Protein AF-A0A357XT22-F1 (afdb_monomer_lite)

Structure (mmCIF, N/CA/C/O backbone):
data_AF-A0A357XT22-F1
#
_entry.id   AF-A0A357XT22-F1
#
loop_
_atom_site.group_PDB
_atom_site.id
_atom_site.type_symbol
_atom_site.label_atom_id
_atom_site.label_alt_id
_atom_site.label_comp_id
_atom_site.label_asym_id
_at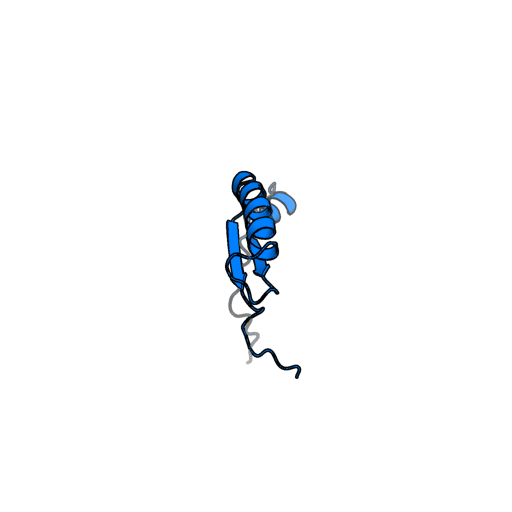om_site.label_entity_id
_atom_site.label_seq_id
_atom_site.pdbx_PDB_ins_code
_atom_site.Cartn_x
_atom_site.Cartn_y
_atom_site.Cartn_z
_atom_site.occupancy
_atom_site.B_iso_or_equiv
_atom_site.auth_seq_id
_atom_site.auth_comp_id
_atom_site.auth_asym_id
_atom_site.auth_atom_id
_atom_site.pdbx_PDB_model_num
ATOM 1 N N . MET A 1 1 ? -49.621 -32.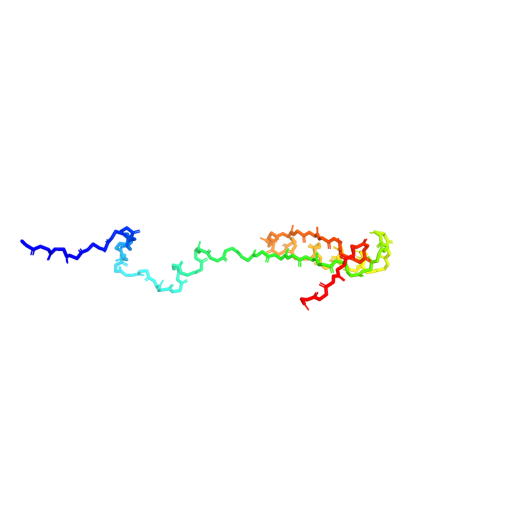754 6.747 1.00 31.78 1 MET A N 1
ATOM 2 C CA . MET A 1 1 ? -49.266 -32.747 5.314 1.00 31.78 1 MET A CA 1
ATOM 3 C C . MET A 1 1 ? -48.560 -31.435 5.014 1.00 31.78 1 MET A C 1
ATOM 5 O O . MET A 1 1 ? -49.194 -30.402 5.130 1.00 31.78 1 MET A O 1
ATOM 9 N N . LEU A 1 2 ? -47.249 -31.548 4.765 1.00 26.83 2 LEU A N 1
ATOM 10 C CA . LEU A 1 2 ? -46.283 -30.626 4.134 1.00 26.83 2 LEU A CA 1
ATOM 11 C C . LEU A 1 2 ? -46.266 -29.146 4.589 1.00 26.83 2 LEU A C 1
ATOM 13 O O . LEU A 1 2 ? -47.174 -28.382 4.304 1.00 26.83 2 LEU A O 1
ATOM 17 N N . ILE A 1 3 ? -45.303 -28.773 5.443 1.00 40.81 3 ILE A N 1
ATOM 18 C CA . ILE A 1 3 ? -43.998 -28.144 5.110 1.00 40.81 3 ILE A CA 1
ATOM 19 C C . ILE A 1 3 ? -44.130 -26.668 4.697 1.00 40.81 3 ILE A C 1
ATOM 21 O O . ILE A 1 3 ? -44.530 -26.369 3.582 1.00 40.81 3 ILE A O 1
ATOM 25 N N . PHE A 1 4 ? -43.613 -25.773 5.548 1.00 32.97 4 PHE A N 1
ATOM 26 C CA . PHE A 1 4 ? -42.715 -24.709 5.092 1.00 32.97 4 PHE A CA 1
ATOM 27 C C . PHE A 1 4 ? -41.513 -24.622 6.037 1.00 32.97 4 PHE A C 1
ATOM 29 O O . PHE A 1 4 ? -41.618 -24.293 7.216 1.00 32.97 4 PHE A O 1
ATOM 36 N N . ASN A 1 5 ? -40.370 -25.011 5.485 1.00 37.50 5 ASN A N 1
ATOM 37 C CA . ASN A 1 5 ? -39.059 -25.057 6.103 1.00 37.50 5 ASN A CA 1
ATOM 38 C C . ASN A 1 5 ? -38.391 -23.685 5.898 1.00 37.50 5 ASN A C 1
ATOM 40 O O . ASN A 1 5 ? -37.865 -23.404 4.826 1.00 37.50 5 ASN A O 1
ATOM 44 N N . LEU A 1 6 ? -38.461 -22.816 6.911 1.00 50.16 6 LEU A N 1
ATOM 45 C CA . LEU A 1 6 ? -37.644 -21.604 7.026 1.00 50.16 6 LEU A CA 1
ATOM 46 C C . LEU A 1 6 ? -36.570 -21.861 8.085 1.00 50.16 6 LEU A C 1
ATOM 48 O O . LEU A 1 6 ? -36.621 -21.355 9.205 1.00 50.16 6 LEU A O 1
ATOM 52 N N . GLN A 1 7 ? -35.615 -22.723 7.746 1.00 45.34 7 GLN A N 1
ATOM 53 C CA . GLN A 1 7 ? -34.443 -22.951 8.573 1.00 45.34 7 GLN A CA 1
ATOM 54 C C . GLN A 1 7 ? -33.564 -21.687 8.640 1.00 45.34 7 GLN A C 1
ATOM 56 O O . GLN A 1 7 ? -32.911 -21.288 7.682 1.00 45.34 7 GLN A O 1
ATOM 61 N N . ASN A 1 8 ? -33.509 -21.132 9.853 1.00 43.09 8 ASN A N 1
ATOM 62 C CA . ASN A 1 8 ? -32.296 -20.632 10.504 1.00 43.09 8 ASN A CA 1
ATOM 63 C C . ASN A 1 8 ? -31.703 -19.287 10.051 1.00 43.09 8 ASN A C 1
ATOM 65 O O . ASN A 1 8 ? -30.512 -19.188 9.763 1.00 43.09 8 ASN A O 1
ATOM 69 N N . ARG A 1 9 ? -32.462 -18.199 10.210 1.00 39.59 9 ARG A N 1
ATOM 70 C CA . ARG A 1 9 ? -31.876 -16.956 10.743 1.00 39.59 9 ARG A CA 1
ATOM 71 C C . ARG A 1 9 ? -32.819 -16.341 11.771 1.00 39.59 9 ARG A C 1
ATOM 73 O O . ARG A 1 9 ? -33.738 -15.599 11.447 1.00 39.59 9 ARG A O 1
ATOM 80 N N . CYS A 1 10 ? -32.597 -16.712 13.028 1.00 36.12 10 CYS A N 1
ATOM 81 C CA . CYS A 1 10 ? -33.209 -16.081 14.188 1.00 36.12 10 CYS A CA 1
ATOM 82 C C . CYS A 1 10 ? -32.762 -14.610 14.211 1.00 36.12 10 CYS A C 1
ATOM 84 O O . CYS A 1 10 ? -31.679 -14.298 14.704 1.00 36.12 10 CYS A O 1
ATOM 86 N N . TYR A 1 11 ? -33.539 -13.710 13.602 1.00 45.06 11 TYR A N 1
ATOM 87 C CA . TYR A 1 11 ? -33.300 -12.276 13.725 1.00 45.06 11 TYR A CA 1
ATOM 88 C C . TYR A 1 11 ? -33.542 -11.922 15.192 1.00 45.06 11 TYR A C 1
ATOM 90 O O . TYR A 1 11 ? -34.668 -11.984 15.692 1.00 45.06 11 TYR A O 1
ATOM 98 N N . ARG A 1 12 ? -32.451 -11.652 15.911 1.00 50.06 12 ARG A N 1
ATOM 99 C CA . ARG A 1 12 ? -32.457 -11.297 17.328 1.00 50.06 12 ARG A CA 1
ATOM 100 C C . ARG A 1 12 ? -33.422 -10.126 17.511 1.00 50.06 12 ARG A C 1
ATOM 102 O O . ARG A 1 12 ? -33.300 -9.106 16.843 1.00 50.06 12 ARG A O 1
ATOM 109 N N . ARG A 1 13 ? -34.418 -10.316 18.376 1.00 46.00 13 ARG A N 1
ATOM 110 C CA . ARG A 1 13 ? -35.486 -9.352 18.660 1.00 46.00 13 ARG A CA 1
ATOM 111 C C . ARG A 1 13 ? -34.867 -7.992 19.002 1.00 46.00 13 ARG A C 1
ATOM 113 O O . ARG A 1 13 ? -34.227 -7.870 20.045 1.00 46.00 13 ARG A O 1
ATOM 120 N N . PHE A 1 14 ? -35.032 -7.006 18.117 1.00 49.25 14 PHE A N 1
ATOM 121 C CA . PHE A 1 14 ? -34.629 -5.626 18.381 1.00 49.25 14 PHE A CA 1
ATOM 122 C C . PHE A 1 14 ? -35.313 -5.166 19.669 1.00 49.25 14 PHE A C 1
ATOM 124 O O . PHE A 1 14 ? -36.537 -5.273 19.804 1.00 49.25 14 PHE A O 1
ATOM 131 N N . ARG A 1 15 ? -34.528 -4.697 20.642 1.00 52.41 15 ARG A N 1
ATOM 132 C CA . ARG A 1 15 ? -35.097 -4.022 21.808 1.00 52.41 15 ARG A CA 1
ATOM 133 C C . ARG A 1 15 ? -35.656 -2.682 21.338 1.00 52.41 15 ARG A C 1
ATOM 135 O O . ARG A 1 15 ? -34.990 -1.953 20.608 1.00 52.41 15 ARG A O 1
ATOM 142 N N . CYS A 1 16 ? -36.889 -2.381 21.739 1.00 43.09 16 CYS A N 1
ATOM 143 C CA . CYS A 1 16 ? -37.521 -1.090 21.486 1.00 43.09 16 CYS A CA 1
ATOM 144 C C . CYS A 1 16 ? -36.597 0.017 22.028 1.00 43.09 16 CYS A C 1
ATOM 146 O O . CYS A 1 16 ? -36.345 0.050 23.232 1.00 43.09 16 CYS A O 1
ATOM 148 N N . GLY A 1 17 ? -36.031 0.843 21.139 1.00 55.06 17 GLY A N 1
ATOM 149 C CA . GLY A 1 17 ? -35.106 1.932 21.485 1.00 55.06 17 GLY A CA 1
ATOM 150 C C . GLY A 1 17 ? -33.708 1.867 20.851 1.00 55.06 17 GLY A C 1
ATOM 151 O O . GLY A 1 17 ? -33.008 2.875 20.874 1.00 55.06 17 GLY A O 1
ATOM 152 N N . GLU A 1 18 ? -33.286 0.749 20.249 1.00 55.16 18 GLU A N 1
ATOM 153 C CA . GLU A 1 18 ? -32.047 0.728 19.451 1.00 55.16 18 GLU A CA 1
ATOM 154 C C . GLU A 1 18 ? -32.333 1.242 18.031 1.00 55.16 18 GLU A C 1
ATOM 156 O O . GLU A 1 18 ? -33.162 0.681 17.311 1.00 55.16 18 GLU A O 1
ATOM 161 N N . SER A 1 19 ? -31.679 2.337 17.625 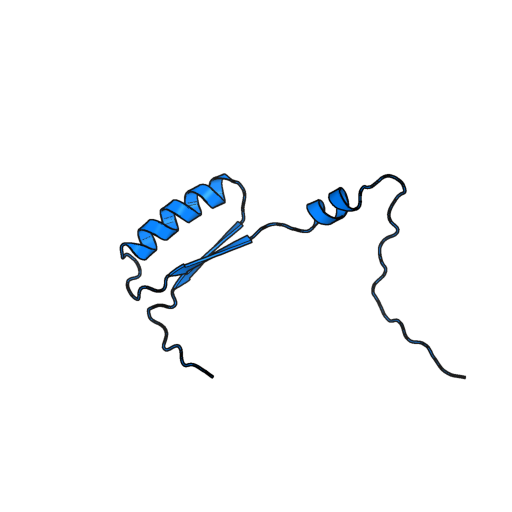1.00 58.75 19 SER A N 1
ATOM 162 C CA . SER A 1 19 ? -31.804 2.841 16.257 1.00 58.75 19 SER A CA 1
ATOM 163 C C . SER A 1 19 ? -31.240 1.805 15.282 1.00 58.75 19 SER A C 1
ATOM 165 O O . SER A 1 19 ? -30.210 1.186 15.533 1.00 58.75 19 SER A O 1
ATOM 167 N N . VAL A 1 20 ? -31.890 1.622 14.131 1.00 60.28 20 VAL A N 1
ATOM 168 C CA . VAL A 1 20 ? -31.384 0.744 13.056 1.00 60.28 20 VAL A CA 1
ATOM 169 C C . VAL A 1 20 ? -29.927 1.101 12.717 1.00 60.28 20 VAL A C 1
ATOM 171 O O . VAL A 1 20 ? -29.110 0.222 12.463 1.00 60.28 20 VAL A O 1
ATOM 174 N N . LEU A 1 21 ? -29.583 2.388 12.835 1.00 55.09 21 LEU A N 1
ATOM 175 C CA . LEU A 1 21 ? -28.231 2.915 12.694 1.00 55.09 21 LEU A CA 1
ATOM 176 C C . LEU A 1 21 ? -27.243 2.344 13.724 1.00 55.09 21 LEU A C 1
ATOM 178 O O . LEU A 1 21 ? -26.132 2.001 13.346 1.00 55.09 21 LEU A O 1
ATOM 182 N N . SER A 1 22 ? -27.614 2.216 15.003 1.00 55.34 22 SER A N 1
ATOM 183 C CA . SER A 1 22 ? -26.708 1.692 16.036 1.00 55.34 22 SER A CA 1
ATOM 184 C C . SER A 1 22 ? -26.447 0.195 15.886 1.00 55.34 22 SER A C 1
ATOM 186 O O . SER A 1 22 ? -25.377 -0.272 16.268 1.00 55.34 22 SER A O 1
ATOM 188 N N . VAL A 1 23 ? -27.387 -0.546 15.292 1.00 56.28 23 VAL A N 1
ATOM 189 C CA . VAL A 1 23 ? -27.207 -1.963 14.949 1.00 56.28 23 VAL A CA 1
ATOM 190 C C . VAL A 1 23 ? -26.356 -2.120 13.688 1.00 56.28 23 VAL A C 1
ATOM 192 O O . VAL A 1 23 ? -25.446 -2.942 13.680 1.00 56.28 23 VAL A O 1
ATOM 195 N N . PHE A 1 24 ? -26.561 -1.284 12.667 1.00 51.81 24 PHE A N 1
ATOM 196 C CA . PHE A 1 24 ? -25.721 -1.281 11.462 1.00 51.81 24 PHE A CA 1
ATOM 197 C C . PHE A 1 24 ? -24.280 -0.817 11.732 1.00 51.81 24 PHE A C 1
ATOM 199 O O . PHE A 1 24 ? -23.335 -1.417 11.226 1.00 51.81 24 PHE A O 1
ATOM 206 N N . LEU A 1 25 ? -24.089 0.210 12.565 1.00 54.84 25 LEU A N 1
ATOM 207 C CA . LEU A 1 25 ? -22.761 0.713 12.939 1.00 54.84 25 LEU A CA 1
ATOM 208 C C . LEU A 1 25 ? -21.992 -0.261 13.844 1.00 54.84 25 LEU A C 1
ATOM 210 O O . LEU A 1 25 ? -20.768 -0.207 13.889 1.00 54.84 25 LEU A O 1
ATOM 214 N N . LYS A 1 26 ? -22.688 -1.172 14.539 1.00 52.88 26 LYS A N 1
ATOM 215 C CA . LYS A 1 26 ? -22.060 -2.213 15.365 1.00 52.88 26 LYS A CA 1
ATOM 216 C C . LYS A 1 26 ? -21.438 -3.353 14.558 1.00 52.88 26 LYS A C 1
ATOM 218 O O . LYS A 1 26 ? -20.619 -4.074 15.118 1.00 52.88 26 LYS A O 1
ATOM 223 N N . GLU A 1 27 ? -21.820 -3.535 13.291 1.00 55.69 27 GLU A N 1
ATOM 224 C CA . GLU A 1 27 ? -21.412 -4.705 12.494 1.00 55.69 27 GLU A CA 1
ATOM 225 C C . GLU A 1 27 ? -20.561 -4.387 11.256 1.00 55.69 27 GLU A C 1
ATOM 227 O O . GLU A 1 27 ? -19.983 -5.298 10.668 1.00 55.69 27 GLU A O 1
ATOM 232 N N . ALA A 1 28 ? -20.407 -3.118 10.873 1.00 56.53 28 ALA A N 1
ATOM 233 C CA . ALA A 1 28 ? -19.535 -2.730 9.767 1.00 56.53 28 ALA A CA 1
ATOM 234 C C . ALA A 1 28 ? -18.165 -2.266 10.284 1.00 56.53 28 ALA A C 1
ATOM 236 O O . ALA A 1 28 ? -17.880 -1.070 10.346 1.00 56.53 28 ALA A O 1
ATOM 237 N N . THR A 1 29 ? -17.291 -3.206 10.649 1.00 71.19 29 THR A N 1
ATOM 238 C CA . THR A 1 29 ? -15.864 -2.886 10.760 1.00 71.19 29 THR A CA 1
ATOM 239 C C . THR A 1 29 ? -15.327 -2.647 9.350 1.00 71.19 29 THR A C 1
ATOM 241 O O . THR A 1 29 ? -15.261 -3.562 8.528 1.00 71.19 29 THR A O 1
ATOM 244 N N . MET A 1 30 ? -15.010 -1.390 9.022 1.00 83.25 30 MET A N 1
ATOM 245 C CA . MET A 1 30 ? -14.361 -1.084 7.748 1.00 83.25 30 MET A CA 1
ATOM 246 C C . MET A 1 30 ? -12.991 -1.765 7.701 1.00 83.25 30 MET A C 1
ATOM 248 O O . MET A 1 30 ? -12.235 -1.718 8.671 1.00 83.25 30 MET A O 1
ATOM 252 N N . LYS A 1 31 ? -12.683 -2.389 6.562 1.00 91.19 31 LYS A N 1
ATOM 253 C CA . LYS A 1 31 ? -11.384 -3.000 6.269 1.00 91.19 31 LYS A CA 1
ATOM 254 C C . LYS A 1 31 ? -10.880 -2.491 4.929 1.00 91.19 31 LYS A C 1
ATOM 256 O O . LYS A 1 31 ? -11.660 -2.386 3.981 1.00 91.19 31 LYS A O 1
ATOM 261 N N . VAL A 1 32 ? -9.591 -2.191 4.840 1.00 93.81 32 VAL A N 1
ATOM 262 C CA . VAL A 1 32 ? -8.964 -1.639 3.632 1.00 93.81 32 VAL A CA 1
ATOM 263 C C . VAL A 1 32 ? -7.919 -2.609 3.093 1.00 93.81 32 VAL A C 1
ATOM 265 O O . VAL A 1 32 ? -6.997 -2.994 3.803 1.00 93.81 32 VAL A O 1
ATOM 268 N N . LEU A 1 33 ? -8.036 -2.975 1.815 1.00 95.25 33 LEU A N 1
ATOM 269 C CA . LEU A 1 33 ? -7.033 -3.764 1.099 1.00 95.25 33 LEU A CA 1
ATOM 270 C C . LEU A 1 33 ? -6.305 -2.877 0.086 1.00 95.25 33 LEU A C 1
ATOM 272 O O . LEU A 1 33 ? -6.902 -2.400 -0.878 1.00 95.25 33 LEU A O 1
ATOM 276 N N . ALA A 1 34 ? -5.003 -2.692 0.274 1.00 96.19 34 ALA A N 1
ATOM 277 C CA . ALA A 1 34 ? -4.142 -2.025 -0.694 1.00 96.19 34 ALA A CA 1
ATOM 278 C C . ALA A 1 34 ? -3.621 -3.017 -1.738 1.00 96.19 34 ALA A C 1
ATOM 280 O O . ALA A 1 34 ? -2.999 -4.023 -1.399 1.00 96.19 34 ALA A O 1
ATOM 281 N N . ILE A 1 35 ? -3.803 -2.705 -3.021 1.00 95.50 35 ILE A N 1
ATOM 282 C CA . ILE A 1 35 ? -3.324 -3.540 -4.124 1.00 95.50 35 ILE A CA 1
ATOM 283 C C . ILE A 1 35 ? -2.175 -2.834 -4.844 1.00 95.50 35 ILE A C 1
ATOM 285 O O . ILE A 1 35 ? -2.367 -1.811 -5.500 1.00 95.50 35 ILE A O 1
ATOM 289 N N . ASN A 1 36 ? -0.972 -3.403 -4.763 1.00 95.75 36 ASN A N 1
ATOM 290 C CA . ASN A 1 36 ? 0.174 -2.936 -5.533 1.00 95.75 36 ASN A CA 1
ATOM 291 C C . ASN A 1 36 ? 0.162 -3.561 -6.938 1.00 95.75 36 ASN A C 1
ATOM 293 O O . ASN A 1 36 ? 0.448 -4.750 -7.117 1.00 95.75 36 ASN A O 1
ATOM 297 N N . GLY A 1 37 ? -0.158 -2.739 -7.938 1.00 94.06 37 GLY A N 1
ATOM 298 C CA . GLY A 1 37 ? -0.118 -3.110 -9.356 1.00 94.06 37 GLY A CA 1
ATOM 299 C C . GLY A 1 37 ? 1.279 -3.060 -9.984 1.00 94.06 37 GLY A C 1
ATOM 300 O O . GLY A 1 37 ? 1.454 -3.518 -11.108 1.00 94.06 37 GLY A O 1
ATOM 301 N N . SER A 1 38 ? 2.285 -2.531 -9.285 1.00 94.56 38 SER A N 1
ATOM 302 C CA . SER A 1 38 ? 3.669 -2.535 -9.760 1.00 94.56 38 SER A CA 1
ATOM 303 C C . SER A 1 38 ? 4.349 -3.867 -9.426 1.00 94.56 38 SER A C 1
ATOM 305 O O . SER A 1 38 ? 4.196 -4.359 -8.307 1.00 94.56 38 SER A O 1
ATOM 307 N N . PRO A 1 39 ? 5.145 -4.457 -10.340 1.00 93.06 39 PRO A N 1
ATOM 308 C CA . PRO A 1 39 ? 5.922 -5.663 -10.041 1.00 93.06 39 PRO A CA 1
ATOM 309 C C . PRO A 1 39 ? 7.020 -5.414 -8.998 1.00 93.06 39 PRO A C 1
ATOM 311 O O . PRO A 1 39 ? 7.553 -6.357 -8.415 1.00 93.06 39 PRO A O 1
ATOM 314 N N . LYS A 1 40 ? 7.384 -4.147 -8.764 1.00 93.56 40 LYS A N 1
ATOM 315 C CA . LYS A 1 40 ? 8.439 -3.768 -7.824 1.00 93.56 40 LYS A CA 1
ATOM 316 C C . LYS A 1 40 ? 7.897 -3.784 -6.395 1.00 93.56 40 LYS A C 1
ATOM 318 O O . LYS A 1 40 ? 7.090 -2.930 -6.028 1.00 93.56 40 LYS A O 1
ATOM 323 N N . HIS A 1 41 ? 8.402 -4.713 -5.583 1.00 84.56 41 HIS A N 1
ATOM 324 C CA . HIS A 1 41 ? 8.020 -4.857 -4.174 1.00 84.56 41 HIS A CA 1
ATOM 325 C C . HIS A 1 41 ? 8.346 -3.614 -3.326 1.00 84.56 41 HIS A C 1
ATOM 327 O O . HIS A 1 41 ? 7.578 -3.272 -2.433 1.00 84.56 41 HIS A O 1
ATOM 333 N N . ASP A 1 42 ? 9.437 -2.908 -3.643 1.00 90.06 42 ASP A N 1
ATOM 334 C CA . ASP A 1 42 ? 9.859 -1.687 -2.940 1.00 90.06 42 ASP A CA 1
ATOM 335 C C . ASP A 1 42 ? 9.948 -0.459 -3.863 1.00 90.06 42 ASP A C 1
ATOM 337 O O . ASP A 1 42 ? 10.752 0.448 -3.680 1.00 90.06 42 ASP A O 1
ATOM 341 N N . GLY A 1 43 ? 9.131 -0.444 -4.919 1.00 93.19 43 GLY A N 1
ATOM 342 C CA . GLY A 1 43 ? 9.035 0.710 -5.811 1.00 93.19 43 GLY A CA 1
ATOM 343 C C . GLY A 1 43 ? 8.182 1.840 -5.231 1.00 93.19 43 GLY A C 1
ATOM 344 O O . GLY A 1 43 ? 7.509 1.687 -4.213 1.00 93.19 43 GLY A O 1
ATOM 345 N N . ASN A 1 44 ? 8.118 2.954 -5.960 1.00 96.56 44 ASN A N 1
ATOM 346 C CA . ASN A 1 44 ? 7.340 4.139 -5.574 1.00 96.56 44 ASN A CA 1
ATOM 347 C C . ASN A 1 44 ? 5.875 3.817 -5.228 1.00 96.56 44 ASN A C 1
ATOM 349 O O . ASN A 1 44 ? 5.344 4.360 -4.268 1.00 96.56 44 ASN A O 1
ATOM 353 N N . THR A 1 45 ? 5.230 2.905 -5.965 1.00 95.50 45 THR A N 1
ATOM 354 C CA . THR A 1 45 ? 3.845 2.484 -5.688 1.00 95.50 45 THR A CA 1
ATOM 355 C C . THR A 1 45 ? 3.711 1.805 -4.326 1.00 95.50 45 THR A C 1
ATOM 357 O O . THR A 1 45 ? 2.767 2.088 -3.598 1.00 95.50 45 THR A O 1
ATOM 360 N N . ALA A 1 46 ? 4.667 0.950 -3.950 1.00 96.12 46 ALA A N 1
ATOM 361 C CA . ALA A 1 46 ? 4.666 0.304 -2.641 1.00 96.12 46 ALA A CA 1
ATOM 362 C C . ALA A 1 46 ? 4.861 1.333 -1.520 1.00 96.12 46 ALA A C 1
ATOM 364 O O . ALA A 1 46 ? 4.143 1.298 -0.527 1.00 96.12 46 ALA A O 1
ATOM 365 N N . GLN A 1 47 ? 5.780 2.283 -1.709 1.00 97.06 47 GLN A N 1
ATOM 366 C CA . GLN A 1 47 ? 6.033 3.362 -0.751 1.00 97.06 47 GLN A CA 1
ATOM 367 C C . GLN A 1 47 ? 4.801 4.262 -0.569 1.00 97.06 47 GLN A C 1
ATOM 369 O O . GLN A 1 47 ? 4.384 4.512 0.559 1.00 97.06 47 GLN A O 1
ATOM 374 N N . ALA A 1 48 ? 4.160 4.676 -1.665 1.00 96.94 48 ALA A N 1
ATOM 375 C CA . ALA A 1 48 ? 2.939 5.480 -1.621 1.00 96.94 48 ALA A CA 1
ATOM 376 C C . ALA A 1 48 ? 1.796 4.754 -0.891 1.00 96.94 48 ALA A C 1
ATOM 378 O O . ALA A 1 48 ? 1.122 5.348 -0.051 1.00 96.94 48 ALA A O 1
ATOM 379 N N . LEU A 1 49 ? 1.612 3.455 -1.163 1.00 96.88 49 LEU A N 1
ATOM 380 C CA . LEU A 1 49 ? 0.620 2.641 -0.461 1.00 96.88 49 LEU A CA 1
ATOM 381 C C . LEU A 1 49 ? 0.938 2.513 1.031 1.00 96.88 49 LEU A C 1
ATOM 383 O O . LEU A 1 49 ? 0.019 2.607 1.831 1.00 96.88 49 LEU A O 1
ATOM 387 N N . ARG A 1 50 ? 2.207 2.352 1.433 1.00 95.94 50 ARG A N 1
ATOM 388 C CA . ARG A 1 50 ? 2.582 2.298 2.859 1.00 95.94 50 ARG A CA 1
ATOM 389 C C . ARG A 1 50 ? 2.235 3.585 3.599 1.00 95.94 50 ARG A C 1
ATOM 391 O O . ARG A 1 50 ? 1.678 3.503 4.686 1.00 95.94 50 ARG A O 1
ATOM 398 N N . VAL A 1 51 ? 2.522 4.748 3.009 1.00 97.25 51 VAL A N 1
ATOM 399 C CA . VAL A 1 51 ? 2.169 6.049 3.606 1.00 97.25 51 VAL A CA 1
ATOM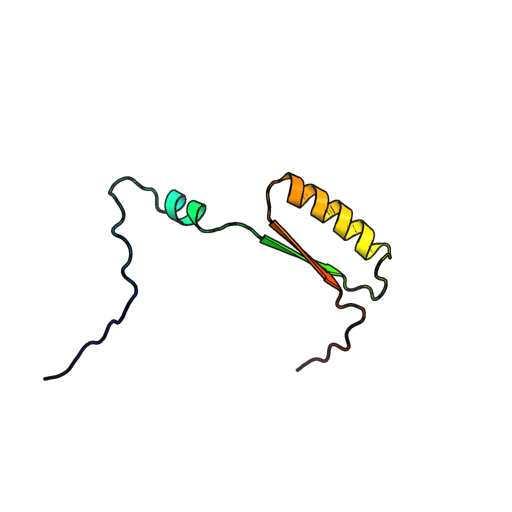 400 C C . VAL A 1 51 ? 0.655 6.164 3.779 1.00 97.25 51 VAL A C 1
ATOM 402 O O . VAL A 1 51 ? 0.184 6.527 4.849 1.00 97.25 51 VAL A O 1
ATOM 405 N N . LEU A 1 52 ? -0.120 5.787 2.761 1.00 96.25 52 LEU A N 1
ATOM 406 C CA . LEU A 1 52 ? -1.579 5.811 2.846 1.00 96.25 52 LEU A CA 1
ATOM 407 C C . LEU A 1 52 ? -2.113 4.834 3.903 1.00 96.25 52 LEU A C 1
ATOM 409 O O . LEU A 1 52 ? -2.978 5.197 4.694 1.00 96.25 52 LEU A O 1
ATOM 413 N N . LEU A 1 53 ? -1.596 3.602 3.935 1.00 96.56 53 LEU A N 1
ATOM 414 C CA . LEU A 1 53 ? -2.016 2.593 4.907 1.00 96.56 53 LEU A CA 1
ATOM 415 C C . LEU A 1 53 ? -1.675 2.995 6.340 1.00 96.56 53 LEU A C 1
ATOM 417 O O . LEU A 1 53 ? -2.467 2.707 7.227 1.00 96.56 53 LEU A O 1
ATOM 421 N N . HIS A 1 54 ? -0.550 3.673 6.563 1.00 96.50 54 HIS A N 1
ATOM 422 C CA . HIS A 1 54 ? -0.190 4.204 7.876 1.00 96.50 54 HIS A CA 1
ATOM 423 C C . HIS A 1 54 ? -1.266 5.164 8.406 1.00 96.50 54 HIS A C 1
ATOM 425 O O . HIS A 1 54 ? -1.742 4.995 9.525 1.00 96.50 54 HIS A O 1
ATOM 431 N N . GLU A 1 55 ? -1.730 6.109 7.585 1.00 96.00 55 GLU A N 1
ATOM 432 C CA . GLU A 1 55 ? -2.801 7.034 7.983 1.00 96.00 55 GLU A CA 1
ATOM 433 C C . GLU A 1 55 ? -4.134 6.315 8.239 1.00 96.00 55 GLU A C 1
ATOM 435 O O . GLU A 1 55 ? -4.853 6.630 9.188 1.00 96.00 55 GLU A O 1
ATOM 440 N N . VAL A 1 56 ? -4.453 5.302 7.430 1.00 94.31 56 VAL A N 1
ATOM 441 C CA . VAL A 1 56 ? -5.668 4.490 7.596 1.00 94.31 56 VAL A CA 1
ATOM 442 C C . VAL A 1 56 ? -5.608 3.644 8.876 1.00 94.31 56 VAL A C 1
ATOM 444 O O . VAL A 1 56 ? -6.594 3.570 9.609 1.00 94.31 56 VAL A O 1
ATOM 447 N N . GLN A 1 57 ? -4.452 3.056 9.192 1.00 93.88 57 GLN A N 1
ATOM 448 C CA . GLN A 1 57 ? -4.223 2.335 10.447 1.00 93.88 57 GLN A CA 1
ATOM 449 C C . GLN A 1 57 ? -4.340 3.268 11.656 1.00 93.88 57 GLN A C 1
ATOM 451 O O . GLN A 1 57 ? -4.963 2.899 12.652 1.00 93.88 57 GLN A O 1
ATOM 456 N N . ASN A 1 58 ? -3.816 4.494 11.557 1.00 93.19 58 ASN A N 1
ATOM 457 C CA . ASN A 1 58 ? -3.936 5.513 12.605 1.00 93.19 58 ASN A CA 1
ATOM 458 C C . ASN A 1 58 ? -5.391 5.935 12.851 1.00 93.19 58 ASN A C 1
ATOM 460 O O . ASN A 1 58 ? -5.749 6.287 13.974 1.00 93.19 58 ASN A O 1
ATOM 464 N N . ALA A 1 59 ? -6.251 5.844 11.834 1.00 91.25 59 ALA A N 1
ATOM 465 C CA . ALA A 1 59 ? -7.693 6.033 11.973 1.00 91.25 59 ALA A CA 1
ATOM 466 C C . ALA A 1 59 ? -8.415 4.834 12.633 1.00 91.25 59 ALA A C 1
ATOM 468 O O . ALA A 1 59 ? -9.638 4.858 12.774 1.00 91.25 59 ALA A O 1
ATOM 469 N N . GLY A 1 60 ? -7.687 3.785 13.039 1.00 89.62 60 GLY A N 1
ATOM 470 C CA . GLY A 1 60 ? -8.235 2.592 13.690 1.00 89.62 60 GLY A CA 1
ATOM 471 C C . GLY A 1 60 ? -8.893 1.601 12.727 1.00 89.62 60 GLY A C 1
ATOM 472 O O . GLY A 1 60 ? -9.672 0.751 13.158 1.00 89.62 60 GLY A O 1
ATOM 473 N N . ILE A 1 61 ? -8.609 1.716 11.429 1.00 92.19 61 ILE A N 1
ATOM 474 C CA . ILE A 1 61 ? -9.159 0.849 10.386 1.00 92.19 61 ILE A CA 1
ATOM 475 C C . ILE A 1 61 ? -8.184 -0.308 10.142 1.00 92.19 61 ILE A C 1
ATOM 477 O O . ILE A 1 61 ? -6.979 -0.105 10.001 1.00 92.19 61 ILE A O 1
ATOM 481 N N . GLU A 1 62 ? -8.699 -1.536 10.077 1.00 93.12 62 GLU A N 1
ATOM 482 C CA . GLU A 1 62 ? -7.895 -2.721 9.766 1.00 93.12 62 GLU A CA 1
ATOM 483 C C . GLU A 1 62 ? -7.446 -2.678 8.300 1.00 93.12 62 GLU A C 1
ATOM 485 O O . GLU A 1 62 ? -8.257 -2.462 7.393 1.00 93.12 62 GLU A O 1
ATOM 490 N N . THR A 1 63 ? -6.156 -2.902 8.057 1.00 94.62 63 THR A N 1
ATOM 491 C CA . THR A 1 63 ? -5.584 -2.820 6.711 1.00 94.62 63 THR A CA 1
ATOM 492 C C . THR A 1 63 ? -4.793 -4.062 6.334 1.00 94.62 63 THR A C 1
ATOM 494 O O . THR A 1 63 ? -4.010 -4.559 7.142 1.00 94.62 63 THR A O 1
ATOM 497 N N . GLU A 1 64 ? -4.874 -4.460 5.071 1.00 95.25 64 GLU A N 1
ATOM 498 C CA . GLU A 1 64 ? -4.039 -5.494 4.461 1.00 95.25 64 GLU A CA 1
ATOM 499 C C . GLU A 1 64 ? -3.428 -4.971 3.150 1.00 95.25 64 GLU A C 1
ATOM 501 O O . GLU A 1 64 ? -3.918 -4.007 2.558 1.00 95.25 64 GLU A O 1
ATOM 506 N N . SER A 1 65 ? -2.346 -5.593 2.673 1.00 93.62 65 SER A N 1
ATOM 507 C CA . SER A 1 65 ? -1.752 -5.261 1.376 1.00 93.62 65 SER A CA 1
ATOM 508 C C . SER A 1 65 ? -1.429 -6.505 0.550 1.00 93.62 65 SER A C 1
ATOM 510 O O . SER A 1 65 ? -0.949 -7.505 1.079 1.00 93.62 65 SER A O 1
ATOM 512 N N . ALA A 1 66 ? -1.658 -6.435 -0.762 1.00 93.88 66 ALA A N 1
ATOM 513 C CA . ALA A 1 66 ? -1.369 -7.501 -1.716 1.00 93.88 66 ALA A CA 1
ATOM 514 C C . ALA A 1 66 ? -0.657 -6.948 -2.957 1.00 93.88 66 ALA A C 1
ATOM 516 O O . ALA A 1 66 ? -1.048 -5.925 -3.513 1.00 93.88 66 ALA A O 1
ATOM 517 N N . THR A 1 67 ? 0.378 -7.641 -3.435 1.00 93.69 67 THR A N 1
ATOM 518 C CA . THR A 1 67 ? 1.044 -7.300 -4.703 1.00 93.69 67 THR A CA 1
ATOM 519 C C . THR A 1 67 ? 0.543 -8.215 -5.810 1.00 93.69 67 THR A C 1
ATOM 521 O O . THR A 1 67 ? 0.600 -9.441 -5.688 1.00 93.69 67 THR A O 1
ATOM 524 N N . ILE A 1 68 ? 0.042 -7.612 -6.888 1.00 93.50 68 ILE A N 1
ATOM 525 C CA . ILE A 1 68 ? -0.432 -8.327 -8.078 1.00 93.50 68 ILE A CA 1
ATOM 526 C C . ILE A 1 68 ? 0.375 -7.996 -9.330 1.00 93.50 68 ILE A C 1
ATOM 528 O O . ILE A 1 68 ? 0.281 -8.729 -10.307 1.00 93.50 68 ILE A O 1
ATOM 532 N N . GLY A 1 69 ? 1.191 -6.937 -9.307 1.00 89.44 69 GLY A N 1
ATOM 533 C CA . GLY A 1 69 ? 1.964 -6.507 -10.476 1.00 89.44 69 GLY A CA 1
ATOM 534 C C . GLY A 1 69 ? 2.977 -7.530 -10.992 1.00 89.44 69 GLY A C 1
ATOM 535 O O . GLY A 1 69 ? 3.428 -7.426 -12.125 1.00 89.44 69 GLY A O 1
ATOM 536 N N . ASN A 1 70 ? 3.332 -8.525 -10.177 1.00 90.31 70 ASN A N 1
ATOM 537 C CA . ASN A 1 70 ? 4.205 -9.639 -10.547 1.00 90.31 70 ASN A CA 1
ATOM 538 C C . ASN A 1 70 ? 3.444 -10.952 -10.820 1.00 90.31 70 ASN A C 1
ATOM 540 O O . ASN A 1 70 ? 4.076 -11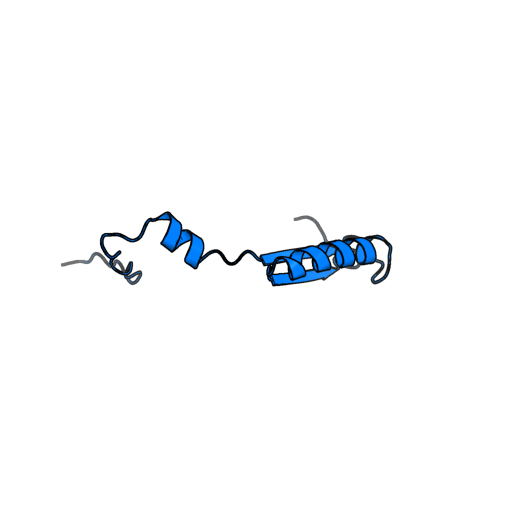.984 -11.044 1.00 90.31 70 ASN A O 1
ATOM 544 N N . LYS A 1 71 ? 2.107 -10.943 -10.778 1.00 89.81 71 LYS A N 1
ATOM 545 C CA . LYS A 1 71 ? 1.280 -12.121 -11.050 1.00 89.81 71 LYS A CA 1
ATOM 546 C C . LYS A 1 71 ? 0.876 -12.149 -12.520 1.00 89.81 71 LYS A C 1
ATOM 548 O O . LYS A 1 71 ? 0.528 -11.127 -13.103 1.00 89.81 71 LYS A O 1
ATOM 553 N N . SER A 1 72 ? 0.866 -13.343 -13.109 1.00 88.56 72 SER A N 1
ATOM 554 C CA . SER A 1 72 ? 0.280 -13.560 -14.434 1.00 88.56 72 SER A CA 1
ATOM 555 C C . SER A 1 72 ? -1.246 -13.551 -14.312 1.00 88.56 72 SER A C 1
ATOM 557 O O . SER A 1 72 ? -1.867 -14.581 -14.053 1.00 88.56 72 SER A O 1
ATOM 559 N N . ILE A 1 73 ? -1.845 -12.364 -14.421 1.00 86.19 73 ILE A N 1
ATOM 560 C CA . ILE A 1 73 ? -3.300 -12.188 -14.438 1.00 86.19 73 ILE A CA 1
ATOM 561 C C . ILE A 1 73 ? -3.764 -12.242 -15.891 1.00 86.19 73 ILE A C 1
ATOM 563 O O . ILE A 1 73 ? -3.273 -11.497 -16.736 1.00 86.19 73 ILE A O 1
ATOM 567 N N . ARG A 1 74 ? -4.708 -13.138 -16.177 1.00 86.56 74 ARG A N 1
ATOM 568 C CA . ARG A 1 74 ? -5.371 -13.259 -17.479 1.00 86.56 74 ARG A CA 1
ATOM 569 C C . ARG A 1 74 ? -6.841 -12.875 -17.326 1.00 86.56 74 ARG A C 1
ATOM 571 O O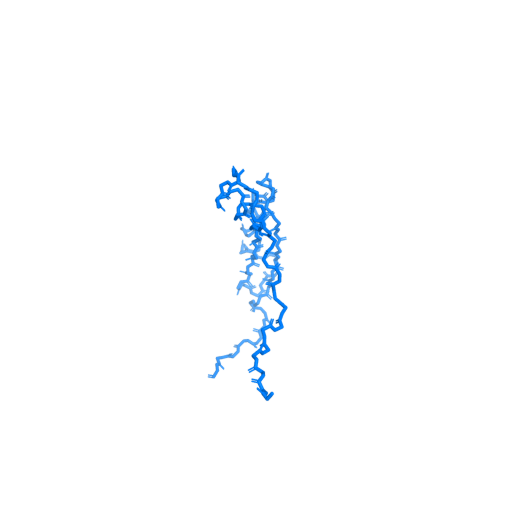 . ARG A 1 74 ? -7.419 -13.111 -16.266 1.00 86.56 74 ARG A O 1
ATOM 578 N N . GLY A 1 75 ? -7.406 -12.259 -18.363 1.00 84.88 75 GLY A N 1
ATOM 579 C CA . GLY A 1 75 ? -8.851 -12.044 -18.458 1.00 84.88 75 GLY A CA 1
ATOM 580 C C . GLY A 1 75 ? -9.602 -13.374 -18.556 1.00 84.88 75 GLY A C 1
ATOM 581 O O . GLY A 1 75 ? -8.983 -14.410 -18.817 1.00 84.88 75 GLY A O 1
ATOM 582 N N . CYS A 1 76 ? -10.908 -13.329 -18.300 1.00 79.75 76 CYS A N 1
ATOM 583 C CA . CYS A 1 76 ? -11.806 -14.453 -18.541 1.00 79.75 76 CYS A CA 1
ATOM 584 C C . CYS A 1 76 ? -11.923 -14.798 -20.030 1.00 79.75 76 CYS A C 1
ATOM 586 O O . CYS A 1 76 ? -11.750 -13.888 -20.874 1.00 79.75 76 CYS A O 1
#

Secondary structure (DSSP, 8-state):
-------S-------TT--HHHHHHTT---EEEEEE-SS-TTSHHHHHHHHHHHHHHHTT-EEEEEE-TTS-----

Foldseek 3Di:
DDDDDPPDDPPPDDDPPDDPVNVVVVPDQAEEEAEALAPDCPDPSVVVVVVVVVVCVVVVHHYYYDYCNNPPDDDD

Radius of gyration: 21.45 Å; chains: 1; bounding box: 59×40×40 Å

Sequence (76 aa):
MLIFNLQNRCYRRFRCGESVLSVFLKEATMKVLAINGSPKHDGNTAQALRVLLHEVQNAGIETESATIGNKSIRGC

pLDDT: mean 75.9, std 22.49, range [26.83, 97.25]